Protein AF-A0A2V7X7M0-F1 (afdb_monomer_lite)

Sequence (80 aa):
MSTLPSDYDVAEENRRARQLRMIVDLASSVIVQGGLRRGEAEALVAATRRRALELFPGKEDTRTCCPSRGPSGDTGRFFR

Foldseek 3Di:
DDPDPDVVVVVLLVVLVVVLVVLVVVLVVVVVVPPDDPVRNVVSVVVSVVSNCVSCVDCPVVPPPPPPPPPDDPPDDDDD

Secondary structure (DSSP, 8-state):
---PPPHHHHHHHHHHHHHHHHHHHHHHHHHHTT-S-HHHHHHHHHHHHHHHHHHS--TTTTTTTS--------------

Radius of gyration: 23.33 Å; chains: 1; bounding box: 34×51×62 Å

pLDDT: mean 75.89, std 22.29, range [33.84, 97.94]

Structure (mmCIF, N/CA/C/O backbone):
data_AF-A0A2V7X7M0-F1
#
_entry.id   AF-A0A2V7X7M0-F1
#
loop_
_atom_site.group_PDB
_atom_site.id
_atom_site.type_symbol
_atom_site.label_atom_id
_atom_site.label_alt_id
_atom_site.label_comp_id
_atom_site.label_asym_id
_atom_site.label_entity_id
_atom_site.label_seq_id
_atom_site.pdbx_PDB_ins_code
_atom_site.Cartn_x
_atom_site.Cartn_y
_atom_site.Cartn_z
_atom_site.occupancy
_atom_site.B_iso_or_equiv
_atom_site.auth_seq_id
_atom_site.auth_comp_id
_atom_site.auth_asym_id
_atom_site.auth_atom_id
_atom_site.pdbx_PDB_model_num
ATOM 1 N N . MET A 1 1 ? 22.736 -14.890 -27.967 1.00 34.47 1 MET A N 1
ATOM 2 C CA . MET A 1 1 ? 22.619 -13.421 -28.076 1.00 34.47 1 MET A CA 1
ATOM 3 C C . MET A 1 1 ? 21.811 -12.943 -26.880 1.00 34.47 1 MET A C 1
ATOM 5 O O . MET A 1 1 ? 20.626 -13.238 -26.819 1.00 34.47 1 MET A O 1
ATOM 9 N N . SER A 1 2 ? 22.459 -12.330 -25.891 1.00 38.59 2 SER A N 1
ATOM 10 C CA . SER A 1 2 ? 21.801 -11.821 -24.684 1.00 38.59 2 SER A CA 1
ATOM 11 C C . SER A 1 2 ? 20.942 -10.613 -25.051 1.00 38.59 2 SER A C 1
ATOM 13 O O . SER A 1 2 ? 21.472 -9.594 -25.487 1.00 38.59 2 SER A O 1
ATOM 15 N N . THR A 1 3 ? 19.623 -10.731 -24.933 1.00 49.06 3 THR A N 1
ATOM 16 C CA . THR A 1 3 ? 18.701 -9.603 -25.088 1.00 49.06 3 THR A CA 1
ATOM 17 C C . THR A 1 3 ? 18.858 -8.702 -23.871 1.00 49.06 3 THR A C 1
ATOM 19 O O . THR A 1 3 ? 18.365 -9.025 -22.791 1.00 49.06 3 THR A O 1
ATOM 22 N N . LEU A 1 4 ? 19.603 -7.609 -24.029 1.00 52.75 4 LEU A N 1
ATOM 23 C CA . LEU A 1 4 ? 19.613 -6.517 -23.060 1.00 52.75 4 LEU A CA 1
ATOM 24 C C . LEU A 1 4 ? 18.164 -6.038 -22.870 1.00 52.75 4 LEU A C 1
ATOM 26 O O . LEU A 1 4 ? 17.458 -5.888 -23.873 1.00 52.75 4 LEU A O 1
ATOM 30 N N . PRO A 1 5 ? 17.693 -5.839 -21.628 1.00 54.31 5 PRO A N 1
ATOM 31 C CA . PRO A 1 5 ? 16.364 -5.299 -21.406 1.00 54.31 5 PRO A CA 1
ATOM 32 C C . PRO A 1 5 ? 16.310 -3.907 -22.037 1.00 54.31 5 PRO A C 1
ATOM 34 O O . PRO A 1 5 ? 17.204 -3.090 -21.831 1.00 54.31 5 PRO A O 1
ATOM 37 N N . SER A 1 6 ? 15.283 -3.658 -22.848 1.00 55.62 6 SER A N 1
ATOM 38 C CA . SER A 1 6 ? 14.989 -2.311 -23.325 1.00 55.62 6 SER A CA 1
ATOM 39 C C . SER A 1 6 ? 14.849 -1.416 -22.094 1.00 55.62 6 SER A C 1
ATOM 41 O O . SER A 1 6 ? 14.047 -1.730 -21.217 1.00 55.62 6 SER A O 1
ATOM 43 N N . ASP A 1 7 ? 15.612 -0.325 -22.003 1.00 57.03 7 ASP A N 1
ATOM 44 C CA . ASP A 1 7 ? 15.573 0.604 -20.860 1.00 57.03 7 ASP A CA 1
ATOM 45 C C . ASP A 1 7 ? 14.144 1.076 -20.520 1.00 57.03 7 ASP A C 1
ATOM 47 O O . ASP A 1 7 ? 13.842 1.426 -19.378 1.00 57.03 7 ASP A O 1
ATOM 51 N N . TYR A 1 8 ? 13.242 1.024 -21.505 1.00 56.25 8 TYR A N 1
ATOM 52 C CA . TYR A 1 8 ? 11.810 1.269 -21.364 1.00 56.25 8 TYR A CA 1
ATOM 53 C C . TYR A 1 8 ? 11.110 0.306 -20.388 1.00 56.25 8 TYR A C 1
ATOM 55 O O . TYR A 1 8 ? 10.308 0.746 -19.565 1.00 56.25 8 TYR A O 1
ATOM 63 N N . ASP A 1 9 ? 11.437 -0.987 -20.436 1.00 75.12 9 ASP A N 1
ATOM 64 C CA . ASP A 1 9 ? 10.840 -2.021 -19.579 1.00 75.12 9 ASP A CA 1
ATOM 65 C C . ASP A 1 9 ? 11.292 -1.840 -18.118 1.00 75.12 9 ASP A C 1
ATOM 67 O O . ASP A 1 9 ? 10.487 -1.822 -17.187 1.00 75.12 9 ASP A O 1
ATOM 71 N N . VAL A 1 10 ? 12.582 -1.537 -17.920 1.00 81.12 10 VAL A N 1
ATOM 72 C CA . VAL A 1 10 ? 13.164 -1.281 -16.591 1.00 81.12 10 VAL A CA 1
ATOM 73 C C . VAL A 1 10 ? 12.643 0.025 -15.982 1.00 81.12 10 VAL A C 1
ATOM 75 O O . VAL A 1 10 ? 12.402 0.098 -14.774 1.00 81.12 10 VAL A O 1
ATOM 78 N N . ALA A 1 11 ? 12.468 1.083 -16.777 1.00 85.25 11 ALA A N 1
ATOM 79 C CA . ALA A 1 11 ? 11.940 2.358 -16.292 1.00 85.25 11 ALA A CA 1
ATOM 80 C C . ALA A 1 11 ? 10.473 2.243 -15.845 1.00 85.25 11 ALA A C 1
ATOM 82 O O . ALA A 1 11 ? 10.103 2.773 -14.792 1.00 85.25 11 ALA A O 1
ATOM 83 N N . GLU A 1 12 ? 9.653 1.525 -16.611 1.00 83.31 12 GLU A N 1
ATOM 84 C CA . GLU A 1 12 ? 8.243 1.296 -16.299 1.00 83.31 12 GLU A CA 1
ATOM 85 C C . GLU A 1 12 ? 8.072 0.341 -15.103 1.00 83.31 12 GLU A C 1
ATOM 87 O O . GLU A 1 12 ? 7.278 0.624 -14.200 1.00 83.31 12 GLU A O 1
ATOM 92 N N . GLU A 1 13 ? 8.879 -0.722 -15.004 1.00 83.88 13 GLU A N 1
ATOM 93 C CA . GLU A 1 13 ? 8.909 -1.598 -13.823 1.00 83.88 13 GLU A CA 1
ATOM 94 C C . GLU A 1 13 ? 9.304 -0.810 -12.561 1.00 83.88 13 GLU A C 1
ATOM 96 O O . GLU A 1 13 ? 8.622 -0.879 -11.533 1.00 83.88 13 GLU A O 1
ATOM 101 N N . ASN A 1 14 ? 10.332 0.041 -12.653 1.00 89.25 14 ASN A N 1
ATOM 102 C CA . ASN A 1 14 ? 10.735 0.927 -11.559 1.00 89.25 14 ASN A CA 1
ATOM 103 C C . ASN A 1 14 ? 9.638 1.922 -11.166 1.00 89.25 14 ASN A C 1
ATOM 105 O O . ASN A 1 14 ? 9.480 2.235 -9.982 1.00 89.25 14 ASN A O 1
ATOM 109 N N . ARG A 1 15 ? 8.872 2.440 -12.130 1.00 90.69 15 ARG A N 1
ATOM 110 C CA . ARG A 1 15 ? 7.750 3.345 -11.858 1.00 90.69 15 ARG A CA 1
ATOM 111 C C . ARG A 1 15 ? 6.656 2.638 -11.059 1.00 90.69 15 ARG A C 1
ATOM 113 O O . ARG A 1 15 ? 6.198 3.180 -10.050 1.00 90.69 15 ARG A O 1
ATOM 120 N N . ARG A 1 16 ? 6.284 1.420 -11.459 1.00 91.19 16 ARG A N 1
ATOM 121 C CA . ARG A 1 16 ? 5.297 0.586 -10.751 1.00 91.19 16 ARG A CA 1
ATOM 122 C C . ARG A 1 16 ? 5.782 0.200 -9.355 1.00 91.19 16 ARG A C 1
ATOM 124 O O . ARG A 1 16 ? 5.011 0.281 -8.399 1.00 91.19 16 ARG A O 1
ATOM 131 N N . ALA A 1 17 ? 7.069 -0.119 -9.207 1.00 92.00 17 ALA A N 1
ATOM 132 C CA . ALA A 1 17 ? 7.679 -0.422 -7.913 1.00 92.00 17 ALA A CA 1
ATOM 133 C C . ALA A 1 17 ? 7.632 0.776 -6.954 1.00 92.00 17 ALA A C 1
ATOM 135 O O . ALA A 1 17 ? 7.215 0.631 -5.803 1.00 92.00 17 ALA A O 1
ATOM 136 N N . ARG A 1 18 ? 7.976 1.981 -7.433 1.00 95.00 18 ARG A N 1
ATOM 137 C CA . ARG A 1 18 ? 7.860 3.218 -6.638 1.00 95.00 18 ARG A CA 1
ATOM 138 C C . ARG A 1 18 ? 6.414 3.502 -6.243 1.00 95.00 18 ARG A C 1
ATOM 140 O O . ARG A 1 18 ? 6.161 3.870 -5.099 1.00 95.00 18 ARG A O 1
ATOM 147 N N . GLN A 1 19 ? 5.465 3.304 -7.158 1.00 94.81 19 GLN A N 1
ATOM 148 C CA . GLN A 1 19 ? 4.043 3.472 -6.862 1.00 94.81 19 GLN A CA 1
ATOM 149 C C . GLN A 1 19 ? 3.578 2.520 -5.758 1.00 94.81 19 GLN A C 1
ATOM 151 O O . GLN A 1 19 ? 2.941 2.962 -4.802 1.00 94.81 19 GLN A O 1
ATOM 156 N N . LEU A 1 20 ? 3.913 1.232 -5.862 1.00 95.75 20 LEU A N 1
ATOM 157 C CA . LEU A 1 20 ? 3.552 0.256 -4.840 1.00 95.75 20 LEU A CA 1
ATOM 158 C C . LEU A 1 20 ? 4.185 0.604 -3.492 1.00 95.75 20 LEU A C 1
ATOM 160 O O . LEU A 1 20 ? 3.509 0.543 -2.466 1.00 95.75 20 LEU A O 1
ATOM 164 N N . ARG A 1 21 ? 5.455 1.022 -3.496 1.00 96.31 21 ARG A N 1
ATOM 165 C CA . ARG A 1 21 ? 6.158 1.422 -2.276 1.00 96.31 21 ARG A CA 1
ATOM 166 C C . ARG A 1 21 ? 5.435 2.560 -1.556 1.00 96.31 21 ARG A C 1
ATOM 168 O O . ARG A 1 21 ? 5.159 2.425 -0.370 1.00 96.31 21 ARG A O 1
ATOM 175 N N . MET A 1 22 ? 5.047 3.612 -2.280 1.00 97.69 22 MET A N 1
ATOM 176 C CA . MET A 1 22 ? 4.289 4.730 -1.704 1.00 97.69 22 MET A CA 1
ATOM 177 C C . MET A 1 22 ? 2.965 4.279 -1.072 1.00 97.69 22 MET A C 1
ATOM 179 O O . MET A 1 22 ? 2.619 4.731 0.017 1.00 97.69 22 MET A O 1
ATOM 183 N N . ILE A 1 23 ? 2.231 3.375 -1.728 1.00 97.12 23 ILE A N 1
ATOM 184 C CA . ILE A 1 23 ? 0.953 2.858 -1.213 1.00 97.12 23 ILE A CA 1
ATOM 185 C C . ILE A 1 23 ? 1.171 2.066 0.080 1.00 97.12 23 ILE A C 1
ATOM 187 O O . ILE A 1 23 ? 0.444 2.265 1.052 1.00 97.12 23 ILE A O 1
ATOM 191 N N . VAL A 1 24 ? 2.175 1.186 0.105 1.00 97.50 24 VAL A N 1
ATOM 192 C CA . VAL A 1 24 ? 2.498 0.368 1.283 1.00 97.50 24 VAL A CA 1
ATOM 193 C C . VAL A 1 24 ? 2.959 1.239 2.449 1.00 97.50 24 VAL A C 1
ATOM 195 O O . VAL A 1 24 ? 2.513 1.022 3.577 1.00 97.50 24 VAL A O 1
ATOM 198 N N . ASP A 1 25 ? 3.812 2.231 2.192 1.00 97.94 25 ASP A N 1
ATOM 199 C CA . ASP A 1 25 ? 4.302 3.146 3.225 1.00 97.94 25 ASP A CA 1
ATOM 200 C C . ASP A 1 25 ? 3.145 3.965 3.823 1.00 97.94 25 ASP A C 1
ATOM 202 O O . ASP A 1 25 ? 3.031 4.076 5.046 1.00 97.94 25 ASP A O 1
ATOM 206 N N . LEU A 1 26 ? 2.226 4.457 2.984 1.00 97.06 26 LEU A N 1
ATOM 207 C CA . LEU A 1 26 ? 1.023 5.154 3.442 1.00 97.06 26 LEU A CA 1
ATOM 208 C C . LEU A 1 26 ? 0.118 4.242 4.280 1.00 97.06 26 LEU A C 1
ATOM 210 O O . LEU A 1 26 ? -0.272 4.615 5.385 1.00 97.06 26 LEU A O 1
ATOM 214 N N . ALA A 1 27 ? -0.197 3.043 3.784 1.00 96.81 27 ALA A N 1
ATOM 215 C CA . ALA A 1 27 ? -1.039 2.092 4.507 1.00 96.81 27 ALA A CA 1
ATOM 216 C C . ALA A 1 27 ? -0.431 1.731 5.872 1.00 96.81 27 ALA A C 1
ATOM 218 O O . ALA A 1 27 ? -1.129 1.714 6.884 1.00 96.81 27 ALA A O 1
ATOM 219 N N . SER A 1 28 ? 0.886 1.520 5.910 1.00 97.06 28 SER A N 1
ATOM 220 C CA . SER A 1 28 ? 1.624 1.233 7.142 1.00 97.06 28 SER A CA 1
ATOM 221 C C . SER A 1 28 ? 1.566 2.407 8.119 1.00 97.06 28 SER A C 1
ATOM 223 O O . SER A 1 28 ? 1.328 2.196 9.306 1.00 97.06 28 SER A O 1
ATOM 225 N N . SER A 1 29 ? 1.718 3.643 7.629 1.00 97.50 29 SER A N 1
ATOM 226 C CA . SER A 1 29 ? 1.601 4.850 8.454 1.00 97.50 29 SER A CA 1
ATOM 227 C C . SER A 1 29 ? 0.224 4.957 9.113 1.00 97.50 29 SER A C 1
ATOM 229 O O . SER A 1 29 ? 0.142 5.168 10.322 1.00 97.50 29 SER A O 1
ATOM 231 N N . VAL A 1 30 ? -0.852 4.729 8.353 1.00 96.62 30 VAL A N 1
ATOM 232 C CA . VAL A 1 30 ? -2.231 4.768 8.870 1.00 96.62 30 VAL A CA 1
ATOM 233 C C . VAL A 1 30 ? -2.465 3.690 9.934 1.00 96.62 30 VAL A C 1
ATOM 235 O O . VAL A 1 30 ? -3.081 3.965 10.963 1.00 96.62 30 VAL A O 1
ATOM 238 N N . ILE A 1 31 ? -1.953 2.473 9.723 1.00 96.50 31 ILE A N 1
ATOM 239 C CA . ILE A 1 31 ? -2.085 1.376 10.694 1.00 96.50 31 ILE A CA 1
ATOM 240 C C . ILE A 1 31 ? -1.340 1.709 11.993 1.00 96.50 31 ILE A C 1
ATOM 242 O 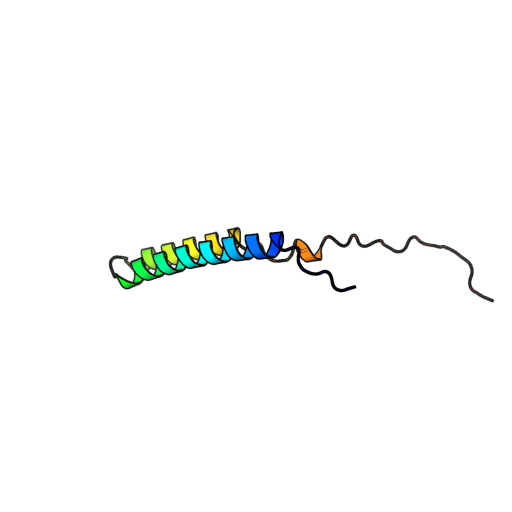O . ILE A 1 31 ? -1.899 1.550 13.078 1.00 96.50 31 ILE A O 1
ATOM 246 N N . VAL A 1 32 ? -0.102 2.204 11.895 1.00 9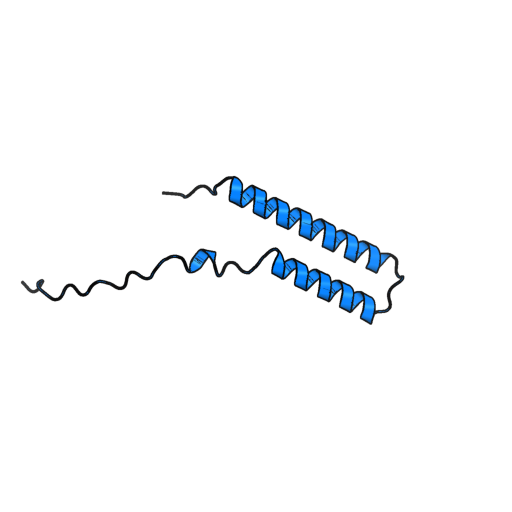6.50 32 VAL A N 1
ATOM 247 C CA . VAL A 1 32 ? 0.743 2.529 13.058 1.00 96.50 32 VAL A CA 1
ATOM 248 C C . VAL A 1 32 ? 0.184 3.694 13.879 1.00 96.50 32 VAL A C 1
ATOM 250 O O . VAL A 1 32 ? 0.331 3.692 15.098 1.00 96.50 32 VAL A O 1
ATOM 253 N N . GLN A 1 33 ? -0.500 4.656 13.252 1.00 95.12 33 GLN A N 1
ATOM 254 C CA . GLN A 1 33 ? -1.170 5.753 13.966 1.00 95.12 33 GLN A CA 1
ATOM 255 C C . GLN A 1 33 ? -2.274 5.270 14.928 1.00 95.12 33 GLN A C 1
ATOM 257 O O . GLN A 1 33 ? -2.654 6.012 15.830 1.00 95.12 33 GLN A O 1
ATOM 262 N N . GLY A 1 34 ? -2.773 4.035 14.777 1.00 87.25 34 GLY A N 1
ATOM 263 C CA . GLY A 1 34 ? -3.622 3.385 15.782 1.00 87.25 34 GLY A CA 1
ATOM 264 C C . GLY A 1 34 ? -5.093 3.819 15.793 1.00 87.25 34 GLY A C 1
ATOM 265 O O . GLY A 1 34 ? -5.793 3.556 16.767 1.00 87.25 34 GLY A O 1
ATOM 266 N N . GLY A 1 35 ? -5.581 4.459 14.725 1.00 92.38 35 GLY A N 1
ATOM 267 C CA . GLY A 1 35 ? -6.973 4.926 14.607 1.00 92.38 35 GLY A CA 1
ATOM 268 C C . GLY A 1 35 ? -7.964 3.920 14.007 1.00 92.38 35 GLY A C 1
ATOM 269 O O . GLY A 1 35 ? -9.154 4.215 13.935 1.00 92.38 35 GLY A O 1
ATOM 270 N N . LEU A 1 36 ? -7.492 2.754 13.558 1.00 94.69 36 LEU A N 1
ATOM 271 C CA . LEU A 1 36 ? -8.312 1.740 12.893 1.00 94.69 36 LEU A CA 1
ATOM 272 C C . LEU A 1 36 ? -8.647 0.583 13.834 1.00 94.69 36 LEU A C 1
ATOM 274 O O . LEU A 1 36 ? -7.781 0.056 14.537 1.00 94.69 36 LEU A O 1
ATOM 278 N N . ARG A 1 37 ? -9.892 0.107 13.784 1.00 96.00 37 ARG A N 1
ATOM 279 C CA . ARG A 1 37 ? -10.255 -1.202 14.336 1.00 96.00 37 ARG A CA 1
ATOM 280 C C . ARG A 1 37 ? -9.581 -2.296 13.515 1.00 96.00 37 ARG A C 1
ATOM 282 O O . ARG A 1 37 ? -9.293 -2.124 12.331 1.00 96.00 37 ARG A O 1
ATOM 289 N N . ARG A 1 38 ? -9.407 -3.477 14.117 1.00 94.50 38 ARG A N 1
ATOM 290 C CA . ARG A 1 38 ? -8.723 -4.608 13.465 1.00 94.50 38 ARG A CA 1
ATOM 291 C C . ARG A 1 38 ? -9.271 -4.921 12.065 1.00 94.50 38 ARG A C 1
ATOM 293 O O . ARG A 1 38 ? -8.491 -5.028 11.130 1.00 94.50 38 ARG A O 1
ATOM 300 N N . GLY A 1 39 ? -10.595 -4.988 11.908 1.00 97.19 39 GLY A N 1
ATOM 301 C CA . GLY A 1 39 ? -11.217 -5.264 10.606 1.00 97.19 39 GLY A CA 1
ATOM 302 C C . GLY A 1 39 ? -10.971 -4.176 9.552 1.00 97.19 39 GLY A C 1
ATOM 303 O O . GLY A 1 39 ? -10.848 -4.480 8.369 1.00 97.19 39 GLY A O 1
ATOM 304 N N . GLU A 1 40 ? -10.840 -2.914 9.963 1.00 97.19 40 GLU A N 1
ATOM 305 C CA . GLU A 1 40 ? -10.538 -1.802 9.053 1.00 97.19 40 GLU A CA 1
ATOM 306 C C . GLU A 1 40 ? -9.074 -1.851 8.596 1.00 97.19 40 GLU A C 1
ATOM 308 O O . GLU A 1 40 ? -8.782 -1.655 7.416 1.00 97.19 40 GLU A O 1
ATOM 313 N N . ALA A 1 41 ? -8.156 -2.196 9.506 1.00 97.19 41 ALA A N 1
ATOM 314 C CA . ALA A 1 41 ? -6.755 -2.434 9.167 1.00 97.19 41 ALA A CA 1
ATOM 315 C C . ALA A 1 41 ? -6.598 -3.634 8.214 1.00 97.19 41 ALA A C 1
ATOM 317 O O . ALA A 1 41 ? -5.881 -3.546 7.217 1.00 97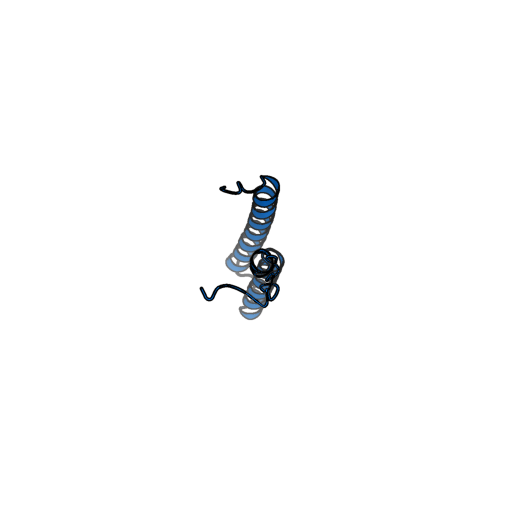.19 41 ALA A O 1
ATOM 318 N N . GLU A 1 42 ? -7.313 -4.734 8.464 1.00 97.94 42 GLU A N 1
ATOM 319 C CA . GLU A 1 42 ? -7.345 -5.904 7.576 1.00 97.94 42 GLU A CA 1
ATOM 320 C C . GLU A 1 42 ? -7.877 -5.540 6.178 1.00 97.94 42 GLU A C 1
ATOM 322 O O . GLU A 1 42 ? -7.287 -5.932 5.167 1.00 97.94 42 GLU A O 1
ATOM 327 N N . ALA A 1 43 ? -8.943 -4.735 6.099 1.00 97.81 43 ALA A N 1
ATOM 328 C CA . ALA A 1 43 ? -9.493 -4.256 4.832 1.00 97.81 43 ALA A CA 1
ATOM 329 C C . ALA A 1 43 ? -8.496 -3.375 4.057 1.00 97.81 43 ALA A C 1
ATOM 331 O O . ALA A 1 43 ? -8.350 -3.532 2.841 1.00 97.81 43 ALA A O 1
ATOM 332 N N . LEU A 1 44 ? -7.761 -2.499 4.750 1.00 97.38 44 LEU A N 1
ATOM 333 C CA . LEU A 1 44 ? -6.718 -1.657 4.155 1.00 97.38 44 LEU A CA 1
ATOM 334 C C . LEU A 1 44 ? -5.556 -2.491 3.590 1.00 97.38 44 LEU A C 1
ATOM 336 O O . LEU A 1 44 ? -5.088 -2.240 2.472 1.00 97.38 44 LEU A O 1
ATOM 340 N N . VAL A 1 45 ? -5.124 -3.526 4.316 1.00 97.19 45 VAL A N 1
ATOM 341 C CA . VAL A 1 4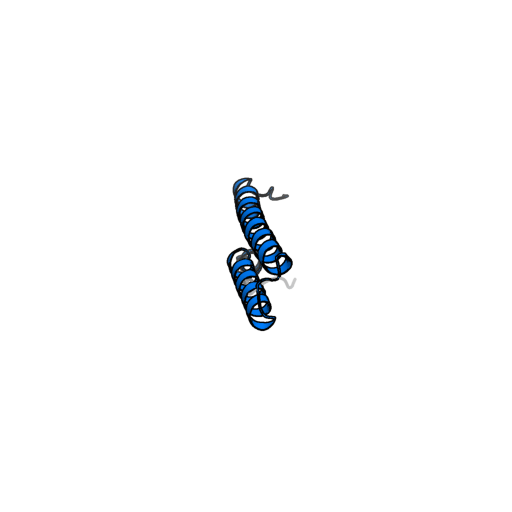5 ? -4.104 -4.474 3.838 1.00 97.19 45 VAL A CA 1
ATOM 342 C C . VAL A 1 45 ? -4.612 -5.245 2.617 1.00 97.19 45 VAL A C 1
ATOM 344 O O . VAL A 1 45 ? -3.893 -5.373 1.623 1.00 97.19 45 VAL A O 1
ATOM 347 N N . ALA A 1 46 ? -5.863 -5.712 2.639 1.00 97.44 46 ALA A N 1
ATOM 348 C CA . ALA A 1 46 ? -6.463 -6.424 1.514 1.00 97.44 46 ALA A CA 1
ATOM 349 C C . ALA A 1 46 ? -6.552 -5.545 0.253 1.00 97.44 46 ALA A C 1
ATOM 351 O O . ALA A 1 46 ? -6.222 -6.009 -0.843 1.00 97.44 46 ALA A O 1
ATOM 352 N N . ALA A 1 47 ? -6.940 -4.275 0.397 1.00 96.69 47 ALA A N 1
ATOM 353 C CA . ALA A 1 47 ? -6.964 -3.306 -0.698 1.00 96.69 47 ALA A CA 1
ATOM 354 C C . ALA A 1 47 ? -5.556 -3.046 -1.263 1.00 96.69 47 ALA A C 1
ATOM 356 O O . ALA A 1 47 ? -5.352 -3.108 -2.477 1.00 96.69 47 ALA A O 1
ATOM 357 N N . THR A 1 48 ? -4.565 -2.859 -0.386 1.00 96.25 48 THR A N 1
ATOM 358 C CA . THR A 1 48 ? -3.151 -2.697 -0.770 1.00 96.25 48 THR A CA 1
ATOM 359 C C . THR A 1 48 ? -2.642 -3.904 -1.561 1.00 96.25 48 THR A C 1
ATOM 361 O O . THR A 1 48 ? -2.018 -3.747 -2.612 1.00 96.25 48 THR A O 1
ATOM 364 N N . ARG A 1 49 ? -2.971 -5.124 -1.116 1.00 94.38 49 ARG A N 1
ATOM 365 C CA . ARG A 1 49 ? -2.611 -6.366 -1.817 1.00 94.38 49 ARG A CA 1
ATOM 366 C C . ARG A 1 49 ? -3.237 -6.447 -3.208 1.00 94.38 49 ARG A C 1
ATOM 368 O O . ARG A 1 49 ? -2.544 -6.816 -4.150 1.00 94.38 49 ARG A O 1
ATOM 375 N N . ARG A 1 50 ? -4.523 -6.109 -3.359 1.00 94.25 50 ARG A N 1
ATOM 376 C CA . ARG A 1 50 ? -5.190 -6.086 -4.677 1.00 94.25 50 ARG A CA 1
ATOM 377 C C . ARG A 1 50 ? -4.470 -5.142 -5.631 1.00 94.25 50 ARG A C 1
ATOM 379 O O . ARG A 1 50 ? -4.146 -5.534 -6.746 1.00 94.25 50 ARG A O 1
ATOM 386 N N . ARG A 1 51 ? -4.117 -3.948 -5.150 1.00 92.25 51 ARG A N 1
ATOM 387 C CA . ARG A 1 51 ? -3.395 -2.971 -5.961 1.00 92.25 51 ARG A CA 1
ATOM 388 C C . ARG A 1 51 ? -1.999 -3.450 -6.368 1.00 92.25 51 ARG A C 1
ATOM 390 O O . ARG A 1 51 ? -1.576 -3.190 -7.488 1.00 92.25 51 ARG A O 1
ATOM 397 N N . ALA A 1 52 ? -1.301 -4.181 -5.499 1.00 91.31 52 ALA A N 1
ATOM 398 C CA . ALA A 1 52 ? -0.024 -4.805 -5.844 1.00 91.31 52 ALA A CA 1
ATOM 399 C C . ALA A 1 52 ? -0.163 -5.810 -7.000 1.00 91.31 52 ALA A C 1
ATOM 401 O O . ALA A 1 52 ? 0.658 -5.806 -7.912 1.00 91.31 52 ALA A O 1
ATOM 402 N N . LEU A 1 53 ? -1.221 -6.626 -6.986 1.00 91.50 53 LEU A N 1
ATOM 403 C CA . LEU A 1 53 ? -1.492 -7.610 -8.040 1.00 91.50 53 LEU A CA 1
ATOM 404 C C . LEU A 1 53 ? -1.869 -6.957 -9.378 1.00 91.50 53 LEU A C 1
ATOM 406 O O . LEU A 1 53 ? -1.524 -7.485 -10.427 1.00 91.50 53 LEU A O 1
ATOM 410 N N . GLU A 1 54 ? -2.531 -5.799 -9.354 1.00 89.62 54 GLU A N 1
ATOM 411 C CA . GLU A 1 54 ? -2.819 -5.012 -10.563 1.00 89.62 54 GLU A CA 1
ATOM 412 C C . GLU A 1 54 ? -1.564 -4.358 -11.159 1.00 89.62 54 GLU A C 1
ATOM 414 O O . GLU A 1 54 ? -1.457 -4.220 -12.375 1.00 89.62 54 GLU A O 1
ATOM 419 N N . LEU A 1 55 ? -0.621 -3.927 -10.313 1.00 86.56 55 LEU A N 1
ATOM 420 C CA . LEU A 1 55 ? 0.640 -3.317 -10.753 1.00 86.56 55 LEU A CA 1
ATOM 421 C C . LEU A 1 55 ? 1.631 -4.356 -11.289 1.00 86.56 55 LEU A C 1
ATOM 423 O O . LEU A 1 55 ? 2.424 -4.049 -12.180 1.00 86.56 55 LEU A O 1
ATOM 427 N N . PHE A 1 56 ? 1.572 -5.575 -10.759 1.00 85.94 56 PHE A N 1
ATOM 428 C CA . PHE A 1 56 ? 2.420 -6.696 -11.145 1.00 85.94 56 PHE A CA 1
ATOM 429 C C . PHE A 1 56 ? 1.554 -7.908 -11.500 1.00 85.94 56 PHE A C 1
ATOM 431 O O . PHE A 1 56 ? 1.537 -8.889 -10.747 1.00 85.94 56 PHE A O 1
ATOM 438 N N . PRO A 1 57 ? 0.825 -7.862 -12.633 1.00 74.81 57 PRO A N 1
ATOM 439 C CA . PRO A 1 57 ? 0.203 -9.063 -13.167 1.00 74.81 57 PRO A CA 1
ATOM 440 C C . PRO A 1 57 ? 1.320 -10.088 -13.393 1.00 74.81 57 PRO A C 1
ATOM 442 O O . PRO A 1 57 ? 2.387 -9.747 -13.909 1.00 74.81 57 PRO A O 1
ATOM 445 N N . GLY A 1 58 ? 1.130 -11.311 -12.891 1.00 60.25 58 GLY A N 1
ATOM 446 C CA . GLY A 1 58 ? 2.156 -12.353 -12.901 1.00 60.25 58 GLY A CA 1
ATOM 447 C C . GLY A 1 58 ? 2.802 -12.512 -14.279 1.00 60.25 58 GLY A C 1
ATOM 448 O O . GLY A 1 58 ? 2.164 -12.293 -15.305 1.00 60.25 58 GLY A O 1
ATOM 449 N N . LYS A 1 59 ? 4.077 -12.910 -14.300 1.00 51.59 59 LYS A N 1
ATOM 450 C CA . LYS A 1 59 ? 4.919 -13.070 -15.503 1.00 51.59 59 LYS A CA 1
ATOM 451 C C . LYS A 1 59 ? 4.478 -14.231 -16.427 1.00 51.59 59 LYS A C 1
ATOM 453 O O . LYS A 1 59 ? 5.306 -14.855 -17.084 1.00 51.59 59 LYS A O 1
ATOM 458 N N . GLU A 1 60 ? 3.185 -14.534 -16.466 1.00 47.53 60 GLU A N 1
ATOM 459 C CA . GLU A 1 60 ? 2.547 -15.502 -17.361 1.00 47.53 60 GLU A CA 1
ATOM 460 C C . GLU A 1 60 ? 2.500 -14.954 -18.806 1.00 47.53 60 GLU A C 1
ATOM 462 O O . GLU A 1 60 ? 2.644 -15.718 -19.761 1.00 47.53 60 GLU A O 1
ATOM 467 N N . ASP A 1 61 ? 2.426 -13.629 -18.994 1.00 48.59 61 ASP A N 1
ATOM 468 C CA . ASP A 1 61 ? 2.414 -13.017 -20.336 1.00 48.59 61 ASP A CA 1
ATOM 469 C C . ASP A 1 61 ? 3.794 -12.957 -21.010 1.00 48.59 61 ASP A C 1
ATOM 471 O O . ASP A 1 61 ? 3.889 -12.915 -22.236 1.00 48.59 61 ASP A O 1
ATOM 475 N N . THR A 1 62 ? 4.895 -13.021 -20.256 1.00 44.84 62 THR A N 1
ATOM 476 C CA . THR A 1 62 ? 6.245 -12.962 -20.852 1.00 44.84 62 THR A CA 1
ATOM 477 C C . THR A 1 62 ? 6.798 -14.338 -21.234 1.00 44.84 62 THR A C 1
ATOM 479 O O . THR A 1 62 ? 7.781 -14.418 -21.966 1.00 44.84 62 THR A O 1
ATOM 482 N N . ARG A 1 63 ? 6.180 -15.441 -20.784 1.00 42.12 63 ARG A N 1
ATOM 483 C CA . ARG A 1 63 ? 6.610 -16.803 -21.156 1.00 42.12 63 ARG A CA 1
ATOM 484 C C . ARG A 1 63 ? 5.798 -17.404 -22.307 1.00 42.12 63 ARG A C 1
ATOM 486 O O . ARG A 1 63 ? 6.294 -18.304 -22.980 1.00 42.12 63 ARG A O 1
ATOM 493 N N . THR A 1 64 ? 4.590 -16.904 -22.564 1.00 43.94 64 THR A N 1
ATOM 494 C CA . THR A 1 64 ? 3.639 -17.573 -23.474 1.00 43.94 64 THR A CA 1
ATOM 495 C C . THR A 1 64 ? 3.673 -17.040 -24.917 1.00 43.94 64 THR A C 1
ATOM 497 O O . THR A 1 64 ? 3.052 -17.617 -25.800 1.00 43.94 64 THR A O 1
ATOM 500 N N . CYS A 1 65 ? 4.473 -16.009 -25.221 1.00 40.72 65 CYS A N 1
ATOM 501 C CA . CYS A 1 65 ? 4.613 -15.482 -26.591 1.00 40.72 65 CYS A CA 1
ATOM 502 C C . CYS A 1 65 ? 5.632 -16.244 -27.470 1.00 40.72 65 CYS A C 1
ATOM 504 O O . CYS A 1 65 ? 5.952 -15.813 -28.575 1.00 40.72 65 CYS A O 1
ATOM 506 N N . CYS A 1 66 ? 6.147 -17.396 -27.032 1.00 33.84 66 CYS A N 1
ATOM 507 C CA . CYS A 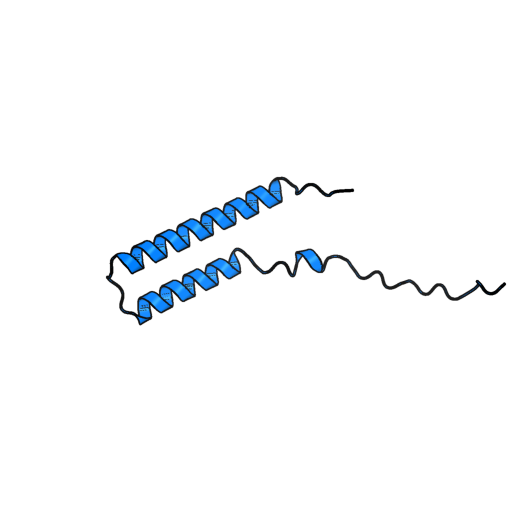1 66 ? 6.696 -18.349 -27.993 1.00 33.84 66 CYS A CA 1
ATOM 508 C C . CYS A 1 66 ? 5.511 -19.122 -28.578 1.00 33.84 66 CYS A C 1
ATOM 510 O O . CYS A 1 66 ? 4.991 -20.000 -27.885 1.00 33.84 66 CYS A O 1
ATOM 512 N N . PRO A 1 67 ? 5.071 -18.858 -29.827 1.00 47.25 67 PRO A N 1
ATOM 513 C CA . PRO A 1 67 ? 4.202 -19.810 -30.481 1.00 47.25 67 PRO A CA 1
ATOM 514 C C . PRO A 1 67 ? 4.999 -21.108 -30.536 1.00 47.25 67 PRO A C 1
ATOM 516 O O . PRO A 1 67 ? 6.113 -21.147 -31.068 1.00 47.25 67 PRO A O 1
ATOM 519 N N . SER A 1 68 ? 4.454 -22.171 -29.959 1.00 52.25 68 SER A N 1
ATOM 520 C CA . SER A 1 68 ? 4.849 -23.521 -30.307 1.00 52.25 68 SER A CA 1
ATOM 521 C C . SER A 1 68 ? 4.646 -23.660 -31.817 1.00 52.25 68 SER A C 1
ATOM 523 O O . SER A 1 68 ? 3.573 -24.013 -32.300 1.00 52.25 68 SER A O 1
ATOM 525 N N . ARG A 1 69 ? 5.690 -23.348 -32.596 1.00 43.50 69 ARG A N 1
ATOM 526 C CA . ARG A 1 69 ? 5.867 -23.902 -33.934 1.00 43.50 69 ARG A CA 1
ATOM 527 C C . ARG A 1 69 ? 5.955 -25.402 -33.709 1.00 43.50 69 ARG A C 1
ATOM 529 O O . ARG A 1 69 ? 7.024 -25.937 -33.428 1.00 43.50 69 ARG A O 1
ATOM 536 N N . GLY A 1 70 ? 4.795 -26.053 -33.743 1.00 47.75 70 GLY A N 1
ATOM 537 C CA . GLY A 1 70 ? 4.721 -27.490 -33.912 1.00 47.75 70 GLY A CA 1
ATOM 538 C C . GLY A 1 70 ? 5.588 -27.851 -35.117 1.00 47.75 70 GLY A C 1
ATOM 539 O O . GLY A 1 70 ? 5.603 -27.092 -36.094 1.00 47.75 70 GLY A O 1
ATOM 540 N N . PRO A 1 71 ? 6.365 -28.940 -35.049 1.00 45.16 71 PRO A N 1
ATOM 541 C CA . PRO A 1 71 ? 7.146 -29.368 -36.188 1.00 45.16 71 PRO A CA 1
ATOM 542 C C . PRO A 1 71 ? 6.159 -29.652 -37.317 1.00 45.16 71 PRO A C 1
ATOM 544 O O . PRO A 1 71 ? 5.306 -30.533 -37.214 1.00 45.16 71 PRO A O 1
ATOM 547 N N . SER A 1 72 ? 6.246 -28.851 -38.376 1.00 50.78 72 SER A N 1
ATOM 548 C CA . SER A 1 72 ? 5.713 -29.197 -39.683 1.00 50.78 72 SER A CA 1
ATOM 549 C C . SER A 1 72 ? 6.166 -30.620 -39.976 1.00 50.78 72 SER A C 1
ATOM 551 O O . SER A 1 72 ? 7.366 -30.894 -39.997 1.00 50.78 72 SER A O 1
ATOM 553 N N . GLY A 1 73 ? 5.192 -31.521 -40.097 1.00 56.12 73 GLY A N 1
ATOM 554 C CA . GLY A 1 73 ? 5.424 -32.901 -40.472 1.00 56.12 73 GLY A CA 1
ATOM 555 C C . GLY A 1 73 ? 6.108 -32.930 -41.827 1.00 56.12 73 GLY A C 1
ATOM 556 O O . GLY A 1 73 ? 5.455 -32.769 -42.852 1.00 56.12 73 GLY A O 1
ATOM 557 N N . ASP A 1 74 ? 7.423 -33.121 -41.811 1.00 47.25 74 ASP A N 1
ATOM 558 C CA . ASP A 1 74 ? 8.173 -33.568 -42.970 1.00 47.25 74 ASP A CA 1
ATOM 559 C C . ASP A 1 74 ? 8.118 -35.095 -42.964 1.00 47.25 74 ASP A C 1
ATOM 561 O O . ASP A 1 74 ? 8.940 -35.815 -42.391 1.00 47.25 74 ASP A O 1
ATOM 565 N N . THR A 1 75 ? 7.013 -35.593 -43.506 1.00 56.81 75 THR A N 1
ATOM 566 C CA . THR A 1 75 ? 6.901 -36.971 -43.955 1.00 56.81 75 THR A CA 1
ATOM 567 C C . THR A 1 75 ? 7.952 -37.229 -45.026 1.00 56.81 75 THR A C 1
ATOM 569 O O . THR A 1 75 ? 7.749 -36.917 -46.195 1.00 56.81 75 THR A O 1
ATOM 572 N N . GL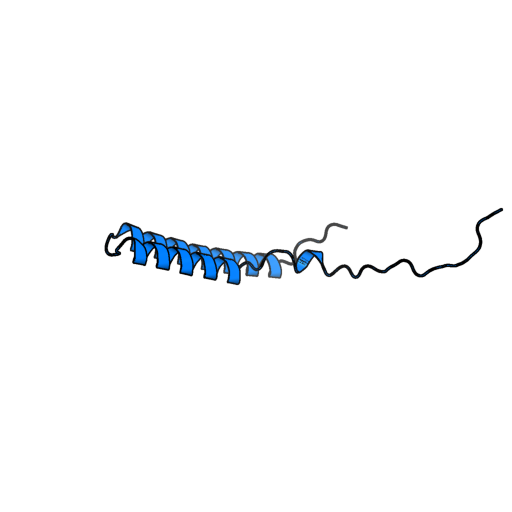Y A 1 76 ? 9.008 -37.934 -44.639 1.00 51.19 76 GLY A N 1
ATOM 573 C CA . GLY A 1 76 ? 9.677 -38.867 -45.531 1.00 51.19 76 GLY A CA 1
ATOM 574 C C . GLY A 1 76 ? 11.163 -38.627 -45.730 1.00 51.19 76 GLY A C 1
ATOM 575 O O . GLY A 1 76 ? 11.617 -37.519 -45.973 1.00 51.19 76 GLY A O 1
ATOM 576 N N . ARG A 1 77 ? 11.867 -39.765 -45.765 1.00 56.28 77 ARG A N 1
ATOM 577 C CA . ARG A 1 77 ? 13.238 -39.959 -46.249 1.00 56.28 77 ARG A CA 1
ATOM 578 C C . ARG A 1 77 ? 14.322 -39.619 -45.232 1.00 56.28 77 ARG A C 1
ATOM 580 O O . ARG A 1 77 ? 14.930 -38.580 -45.342 1.00 56.28 77 ARG A O 1
ATOM 587 N N . PHE A 1 78 ? 14.645 -40.574 -44.359 1.00 47.50 78 PHE A N 1
ATOM 588 C CA . PHE A 1 78 ? 16.036 -40.944 -44.044 1.00 47.50 78 PHE A CA 1
ATOM 589 C C . PHE A 1 78 ? 16.058 -42.357 -43.438 1.00 47.50 78 PHE A C 1
ATOM 591 O O . PHE A 1 78 ? 16.209 -42.558 -42.240 1.00 47.50 78 PHE A O 1
ATOM 598 N N . PHE A 1 79 ? 15.862 -43.352 -44.304 1.00 49.31 79 PHE A N 1
ATOM 599 C CA . PHE A 1 79 ? 16.374 -44.702 -44.086 1.00 49.31 79 PHE A CA 1
ATOM 600 C C . PHE A 1 79 ? 17.174 -45.060 -45.336 1.00 49.31 79 PHE A C 1
ATOM 602 O O . PHE A 1 79 ? 16.606 -45.489 -46.342 1.00 49.31 79 PHE A O 1
ATOM 609 N N . ARG A 1 80 ? 18.474 -44.768 -45.307 1.00 53.81 80 ARG A N 1
ATOM 610 C CA . ARG A 1 80 ? 19.498 -45.500 -46.049 1.00 53.81 80 ARG A CA 1
ATOM 611 C C . ARG A 1 80 ? 20.873 -45.188 -45.483 1.00 53.81 80 ARG A C 1
ATOM 613 O O . ARG A 1 80 ? 21.119 -43.990 -45.231 1.00 53.81 80 ARG A O 1
#